Protein AF-A0A2A4P7Q3-F1 (afdb_monomer)

pLDDT: mean 83.03, std 14.37, range [43.53, 96.56]

Secondary structure (DSSP, 8-state):
--TTTTHHHHHHTT--SSSEEEEE-TTS-EEEEEES---HHHHHHHHHHHHHHHHHH-TT-------HHHHHHHHHHHHHHHHHHHHHHHHHHHHHHHHHHS--

Foldseek 3Di:
DDCVVVVVVCVVVVPDAPPKDFDADPVRHTQDIDHDDDDPVRVVVVVVVSVVVVCVVDVDDDPPPPPPVVVVVVVVVVVVVVVVVVVVVVVVVVVVVVVVPDDD

Nearest PDB structures (foldseek):
  4hqs-assembly1_A  TM=7.337E-01  e=8.413E-02  Streptococcus pneumoniae TIGR4
  2h1a-assembly1_A  TM=7.473E-01  e=3.659E-01  Bacillus subtilis
  3c73-assembly1_A  TM=7.353E-01  e=5.569E-01  unclassified

Radius of gyration: 24.71 Å; Cα contacts (8 Å, |Δi|>4): 38; chains: 1; bounding box: 50×36×66 Å

Sequence (104 aa):
MDIDEQADLAARYRVRGIPDLRILSASGEEMARSIGFKGQDEVATWLQQQLAKALADSPGSIQFTPSEGASSDRERLRQELRQEMERLRTELQELRDELSRLPR

Mean predicted aligned error: 14.41 Å

Structure (mmCIF, N/CA/C/O backbone):
data_AF-A0A2A4P7Q3-F1
#
_entry.id   AF-A0A2A4P7Q3-F1
#
loop_
_atom_site.group_PDB
_atom_site.id
_atom_site.type_symbol
_atom_site.label_atom_id
_atom_site.label_alt_id
_atom_site.label_comp_id
_atom_site.label_asym_id
_atom_site.label_entity_id
_atom_site.label_seq_id
_atom_site.pdbx_PDB_ins_code
_atom_site.Cartn_x
_atom_site.Cartn_y
_atom_site.Cartn_z
_atom_site.occupancy
_atom_site.B_iso_or_equiv
_atom_site.auth_seq_id
_atom_site.auth_comp_id
_atom_site.auth_asym_id
_atom_site.auth_atom_id
_atom_site.pdbx_PDB_model_num
ATOM 1 N N . MET A 1 1 ? 0.686 -6.518 -6.528 1.00 86.12 1 MET A N 1
ATOM 2 C CA . MET A 1 1 ? 0.783 -6.973 -7.927 1.00 86.12 1 MET A CA 1
ATOM 3 C C . MET A 1 1 ? 1.225 -8.416 -7.881 1.00 86.12 1 MET A C 1
ATOM 5 O O . MET A 1 1 ? 2.208 -8.683 -7.197 1.00 86.12 1 MET A O 1
ATOM 9 N N . ASP A 1 2 ? 0.498 -9.305 -8.546 1.00 92.25 2 ASP A N 1
ATOM 10 C CA . ASP A 1 2 ? 0.931 -10.686 -8.735 1.00 92.25 2 ASP A CA 1
ATOM 11 C C . ASP A 1 2 ? 1.918 -10.744 -9.913 1.00 92.25 2 ASP A C 1
ATOM 13 O O . ASP A 1 2 ? 1.641 -10.184 -10.973 1.00 92.25 2 ASP A O 1
ATOM 17 N N . ILE A 1 3 ? 3.098 -11.331 -9.703 1.00 92.00 3 ILE A N 1
ATOM 18 C CA . ILE A 1 3 ? 4.155 -11.390 -10.724 1.00 92.00 3 ILE A CA 1
ATOM 19 C C . ILE A 1 3 ? 3.934 -12.517 -11.730 1.00 92.00 3 ILE A C 1
ATOM 21 O O . ILE A 1 3 ? 4.435 -12.410 -12.848 1.00 92.00 3 ILE A O 1
ATOM 25 N N . ASP A 1 4 ? 3.191 -13.555 -11.349 1.00 91.81 4 ASP A N 1
ATOM 26 C CA . ASP A 1 4 ? 2.907 -14.693 -12.215 1.00 91.81 4 ASP A CA 1
ATOM 27 C C . ASP A 1 4 ? 1.836 -14.300 -13.241 1.00 91.81 4 ASP A C 1
ATOM 29 O O . ASP A 1 4 ? 1.936 -14.643 -14.418 1.00 91.81 4 ASP A O 1
ATOM 33 N N . GLU A 1 5 ? 0.867 -13.477 -12.829 1.00 96.56 5 GLU A N 1
ATOM 34 C CA . GLU A 1 5 ? -0.139 -12.901 -13.730 1.00 96.56 5 GLU A CA 1
ATOM 35 C C . GLU A 1 5 ? 0.400 -11.730 -14.575 1.00 96.56 5 GLU A C 1
ATOM 37 O O . GLU A 1 5 ? -0.082 -11.482 -15.679 1.00 96.56 5 GLU A O 1
ATOM 42 N N . GLN A 1 6 ? 1.394 -10.987 -14.071 1.00 94.06 6 GLN A N 1
ATOM 43 C CA . GLN A 1 6 ? 1.933 -9.764 -14.693 1.00 94.06 6 GLN A CA 1
ATOM 44 C C . GLN A 1 6 ? 3.430 -9.897 -15.016 1.00 94.06 6 GLN A C 1
ATOM 46 O O . GLN A 1 6 ? 4.238 -9.020 -14.683 1.00 94.06 6 GLN A O 1
ATOM 51 N N . ALA A 1 7 ? 3.810 -10.989 -15.681 1.00 92.38 7 ALA A N 1
ATOM 52 C CA . ALA A 1 7 ? 5.209 -11.322 -15.958 1.00 92.38 7 ALA A CA 1
ATOM 53 C C . ALA A 1 7 ? 5.971 -10.205 -16.701 1.00 92.38 7 ALA A C 1
ATOM 55 O O . ALA A 1 7 ? 7.105 -9.883 -16.339 1.00 92.38 7 ALA A O 1
ATOM 56 N N . ASP A 1 8 ? 5.343 -9.547 -17.681 1.00 94.62 8 ASP A N 1
ATOM 57 C CA . ASP A 1 8 ? 5.962 -8.445 -18.433 1.00 94.62 8 ASP A CA 1
ATOM 58 C C . ASP A 1 8 ? 6.280 -7.243 -17.539 1.00 94.62 8 ASP A C 1
ATOM 60 O O . ASP A 1 8 ? 7.349 -6.636 -17.635 1.00 94.62 8 ASP A O 1
ATOM 64 N N . LEU A 1 9 ? 5.364 -6.897 -16.634 1.00 91.06 9 LEU A N 1
ATOM 65 C CA . LEU A 1 9 ? 5.551 -5.792 -15.701 1.00 91.06 9 LEU A CA 1
ATOM 66 C C . LEU A 1 9 ? 6.638 -6.131 -14.674 1.00 91.06 9 LEU A C 1
ATOM 68 O O . LEU A 1 9 ? 7.523 -5.313 -14.410 1.00 91.06 9 LEU A O 1
ATOM 72 N N . ALA A 1 10 ? 6.632 -7.363 -14.161 1.00 92.44 10 ALA A N 1
ATOM 73 C CA . ALA A 1 10 ? 7.675 -7.870 -13.277 1.00 92.44 10 ALA A CA 1
ATOM 74 C C . ALA A 1 10 ? 9.058 -7.856 -13.955 1.00 92.44 10 ALA A C 1
ATOM 76 O O . ALA A 1 10 ? 10.044 -7.442 -13.337 1.00 92.44 10 ALA A O 1
ATOM 77 N N . ALA A 1 11 ? 9.135 -8.229 -15.237 1.00 93.50 11 ALA A N 1
ATOM 78 C CA . ALA A 1 11 ? 10.360 -8.195 -16.031 1.00 93.50 11 ALA A CA 1
ATOM 79 C C . ALA A 1 11 ? 10.845 -6.760 -16.283 1.00 93.50 11 ALA A C 1
ATOM 81 O O . ALA A 1 11 ? 12.029 -6.472 -16.081 1.00 93.50 11 ALA A O 1
ATOM 82 N N . ARG A 1 12 ? 9.937 -5.837 -16.635 1.00 92.56 12 ARG A N 1
ATOM 83 C CA . ARG A 1 12 ? 10.241 -4.402 -16.803 1.00 92.56 12 ARG A CA 1
ATOM 84 C C . ARG A 1 12 ? 10.870 -3.806 -15.551 1.00 92.56 12 ARG A C 1
ATOM 86 O O . ARG A 1 12 ? 11.875 -3.104 -15.643 1.00 92.56 12 ARG A O 1
ATOM 93 N N . TYR A 1 13 ? 10.328 -4.144 -14.386 1.00 92.81 13 TYR A N 1
ATOM 94 C CA . TYR A 1 13 ? 10.885 -3.724 -13.104 1.00 92.81 13 TYR A CA 1
ATOM 95 C C . TYR A 1 13 ? 12.013 -4.642 -12.603 1.00 92.81 13 TYR A C 1
ATOM 97 O O . TYR A 1 13 ? 12.645 -4.341 -11.596 1.00 92.81 13 TYR A O 1
ATOM 105 N N . ARG A 1 14 ? 12.367 -5.731 -13.291 1.00 92.62 14 ARG A N 1
ATOM 106 C CA . ARG A 1 14 ? 13.426 -6.672 -12.872 1.00 92.62 14 ARG A CA 1
ATOM 107 C C . ARG A 1 14 ? 13.205 -7.194 -11.444 1.00 92.62 14 ARG A C 1
ATOM 109 O O . ARG A 1 14 ? 14.097 -7.117 -10.587 1.00 92.62 14 ARG A O 1
ATOM 116 N N . VAL A 1 15 ? 11.997 -7.668 -11.156 1.00 92.44 15 VAL A N 1
ATOM 117 C CA . VAL A 1 15 ? 11.698 -8.360 -9.894 1.00 92.44 15 VAL A CA 1
ATOM 118 C C . VAL A 1 15 ? 12.524 -9.650 -9.841 1.00 92.44 15 VAL A C 1
ATOM 120 O O . VAL A 1 15 ? 12.570 -10.402 -10.809 1.00 92.44 15 VAL A O 1
ATOM 123 N N . ARG A 1 16 ? 13.250 -9.870 -8.738 1.00 87.81 16 ARG A N 1
ATOM 124 C CA . ARG A 1 16 ? 14.157 -11.028 -8.562 1.00 87.81 16 ARG A CA 1
ATOM 125 C C . ARG A 1 16 ? 13.969 -11.772 -7.240 1.00 87.81 16 ARG A C 1
ATOM 127 O O . ARG A 1 16 ? 14.548 -12.833 -7.058 1.00 87.81 16 ARG A O 1
ATOM 134 N N . GLY A 1 17 ? 13.197 -11.212 -6.318 1.00 88.62 17 GLY A N 1
ATOM 135 C CA . GLY A 1 17 ? 12.907 -11.797 -5.015 1.00 88.62 17 GLY A CA 1
ATOM 136 C C . GLY A 1 17 ? 11.613 -11.205 -4.483 1.00 88.62 17 GLY A C 1
ATOM 137 O O . GLY A 1 17 ? 11.327 -10.043 -4.760 1.00 88.62 17 GLY A O 1
ATOM 138 N N . ILE A 1 18 ? 10.833 -12.009 -3.766 1.00 90.81 18 ILE A N 1
ATOM 139 C CA . ILE A 1 18 ? 9.512 -11.636 -3.253 1.00 90.81 18 ILE A CA 1
ATOM 140 C C . ILE A 1 18 ? 9.475 -11.727 -1.715 1.00 90.81 18 ILE A C 1
ATOM 142 O O . ILE A 1 18 ? 10.135 -12.603 -1.154 1.00 90.81 18 ILE A O 1
ATOM 146 N N . PRO A 1 19 ? 8.714 -10.856 -1.023 1.00 92.38 19 PRO A N 1
ATOM 147 C CA . PRO A 1 19 ? 8.000 -9.697 -1.575 1.00 92.38 19 PRO A CA 1
ATOM 148 C C . PRO A 1 19 ? 8.957 -8.565 -2.019 1.00 92.38 19 PRO A C 1
ATOM 150 O O . PRO A 1 19 ? 9.987 -8.333 -1.390 1.00 92.38 19 PRO A O 1
ATOM 153 N N . ASP A 1 20 ? 8.620 -7.874 -3.116 1.00 93.69 20 ASP A N 1
ATOM 154 C CA . ASP A 1 20 ? 9.334 -6.702 -3.668 1.00 93.69 20 ASP A CA 1
ATOM 155 C C . ASP A 1 20 ? 8.401 -5.487 -3.564 1.00 93.69 20 ASP A C 1
ATOM 157 O O . ASP A 1 20 ? 7.352 -5.441 -4.209 1.00 93.69 20 ASP A O 1
ATOM 161 N N . LEU A 1 21 ? 8.752 -4.531 -2.708 1.00 93.81 21 LEU A N 1
ATOM 162 C CA . LEU A 1 21 ? 8.016 -3.287 -2.502 1.00 93.81 21 LEU A CA 1
ATOM 163 C C . LEU A 1 21 ? 8.739 -2.152 -3.217 1.00 93.81 21 LEU A C 1
ATOM 165 O O . LEU A 1 21 ? 9.941 -1.960 -3.027 1.00 93.81 21 LEU A O 1
ATOM 169 N N . ARG A 1 22 ? 8.000 -1.360 -3.999 1.00 92.00 22 ARG A N 1
ATOM 170 C CA . ARG A 1 22 ? 8.547 -0.212 -4.728 1.00 92.00 22 ARG A CA 1
ATOM 171 C C . ARG A 1 22 ? 7.664 1.006 -4.614 1.00 92.00 22 ARG A C 1
ATOM 173 O O . ARG A 1 22 ? 6.442 0.897 -4.626 1.00 92.00 22 ARG A O 1
ATOM 180 N N . ILE A 1 23 ? 8.316 2.158 -4.549 1.00 92.25 23 ILE A N 1
ATOM 181 C CA . ILE A 1 23 ? 7.683 3.466 -4.655 1.00 92.25 23 ILE A CA 1
ATOM 182 C C . ILE A 1 23 ? 8.075 4.023 -6.011 1.00 92.25 23 ILE A C 1
ATOM 184 O O . ILE A 1 23 ? 9.263 4.111 -6.332 1.00 92.25 23 ILE A O 1
ATOM 188 N N . LEU A 1 24 ? 7.065 4.363 -6.801 1.00 90.44 24 LEU A N 1
ATOM 189 C CA . LEU A 1 24 ? 7.233 4.914 -8.132 1.00 90.44 24 LEU A CA 1
ATOM 190 C C . LEU A 1 24 ? 6.818 6.383 -8.134 1.00 90.44 24 LEU A C 1
ATOM 192 O O . LEU A 1 24 ? 5.894 6.772 -7.416 1.00 90.44 24 LEU A O 1
ATOM 196 N N . SER A 1 25 ? 7.473 7.180 -8.969 1.00 86.81 25 SER A N 1
ATOM 197 C CA . SER A 1 25 ? 6.991 8.511 -9.321 1.00 86.81 25 SER A CA 1
ATOM 198 C C . SER A 1 25 ? 5.718 8.409 -10.175 1.00 86.81 25 SER A C 1
ATOM 200 O O . SER A 1 25 ? 5.377 7.347 -10.703 1.00 86.81 25 SER A O 1
ATOM 202 N N . ALA A 1 26 ? 5.041 9.539 -10.394 1.00 84.38 26 ALA A N 1
ATOM 203 C CA . ALA A 1 26 ? 3.909 9.602 -11.322 1.00 84.38 26 ALA A CA 1
ATOM 204 C C . ALA A 1 26 ? 4.298 9.262 -12.778 1.00 84.38 26 ALA A C 1
ATOM 206 O O . ALA A 1 26 ? 3.453 8.803 -13.542 1.00 84.38 26 ALA A O 1
ATOM 207 N N . SER A 1 27 ? 5.570 9.447 -13.161 1.00 87.12 27 SER A N 1
ATOM 208 C CA . SER A 1 27 ? 6.107 9.029 -14.466 1.00 87.12 27 SER A CA 1
ATOM 209 C C . SER A 1 27 ? 6.455 7.534 -14.529 1.00 87.12 27 SER A C 1
ATOM 211 O O . SER A 1 27 ? 6.816 7.036 -15.594 1.00 87.12 27 SER A O 1
ATOM 213 N N . GLY A 1 28 ? 6.323 6.801 -13.417 1.00 85.62 28 GLY A N 1
ATOM 214 C CA . GLY A 1 28 ? 6.612 5.370 -13.326 1.00 85.62 28 GLY A CA 1
ATOM 215 C C . GLY A 1 28 ? 8.080 5.032 -13.050 1.00 85.62 28 GLY A C 1
ATOM 216 O O . GLY A 1 28 ? 8.448 3.855 -13.123 1.00 85.62 28 GLY A O 1
ATOM 217 N N . GLU A 1 29 ? 8.908 6.030 -12.729 1.00 89.38 29 GLU A N 1
ATOM 218 C CA . GLU A 1 29 ? 10.313 5.847 -12.357 1.00 89.38 29 GLU A CA 1
ATOM 219 C C . GLU A 1 29 ? 10.438 5.329 -10.923 1.00 89.38 29 GLU A C 1
ATOM 221 O O . GLU A 1 29 ? 9.699 5.743 -10.031 1.00 89.38 29 GLU A O 1
ATOM 226 N N . GLU A 1 30 ? 11.384 4.421 -10.683 1.00 91.31 30 GLU A N 1
ATOM 227 C CA . GLU A 1 30 ? 11.637 3.892 -9.344 1.00 91.31 30 GLU A CA 1
ATOM 228 C C . GLU A 1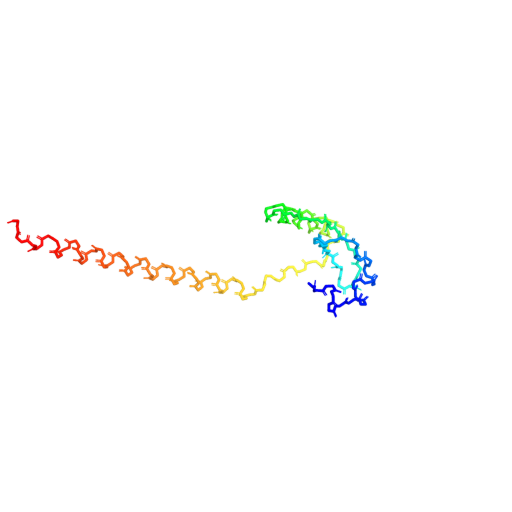 30 ? 12.311 4.945 -8.463 1.00 91.31 30 GLU A C 1
ATOM 230 O O . GLU A 1 30 ? 13.433 5.368 -8.729 1.00 91.31 30 GLU A O 1
ATOM 235 N N . MET A 1 31 ? 11.634 5.322 -7.381 1.00 90.31 31 MET A N 1
ATOM 236 C CA . MET A 1 31 ? 12.165 6.240 -6.373 1.00 90.31 31 MET A CA 1
ATOM 237 C C . MET A 1 31 ? 12.792 5.490 -5.197 1.00 90.31 31 MET A C 1
ATOM 239 O O . MET A 1 31 ? 13.787 5.936 -4.625 1.00 90.31 31 MET A O 1
ATOM 243 N N . ALA A 1 32 ? 12.203 4.354 -4.822 1.00 92.06 32 ALA A N 1
ATOM 244 C CA . ALA A 1 32 ? 12.688 3.521 -3.731 1.00 92.06 32 ALA A CA 1
ATOM 245 C C . ALA A 1 32 ? 12.260 2.063 -3.905 1.00 92.06 32 ALA A C 1
ATOM 247 O O . ALA A 1 32 ? 11.209 1.770 -4.481 1.00 92.06 32 ALA A O 1
ATOM 248 N N . ARG A 1 33 ? 13.053 1.156 -3.329 1.00 93.75 33 ARG A N 1
ATOM 249 C CA . ARG A 1 33 ? 12.818 -0.288 -3.352 1.00 93.75 33 ARG A CA 1
ATOM 250 C C . ARG A 1 33 ? 13.166 -0.930 -2.016 1.00 93.75 33 ARG A C 1
ATOM 252 O O . ARG A 1 33 ? 14.130 -0.540 -1.362 1.00 93.75 33 ARG A O 1
ATOM 259 N N . SER A 1 34 ? 12.398 -1.945 -1.644 1.00 93.62 34 SER A N 1
ATOM 260 C CA . SER A 1 34 ? 12.640 -2.815 -0.499 1.00 93.62 34 SER A CA 1
ATOM 261 C C . SER A 1 34 ? 12.321 -4.255 -0.892 1.00 93.62 34 SER A C 1
ATOM 263 O O . SER A 1 34 ? 11.214 -4.543 -1.336 1.00 93.62 34 SER A O 1
ATOM 265 N N . ILE A 1 35 ? 13.279 -5.164 -0.715 1.00 92.56 35 ILE A N 1
ATOM 266 C CA . ILE A 1 35 ? 13.118 -6.588 -1.033 1.00 92.56 35 ILE A CA 1
ATOM 267 C C . ILE A 1 35 ? 13.118 -7.389 0.265 1.00 92.56 35 ILE A C 1
ATOM 269 O O . ILE A 1 35 ? 13.939 -7.140 1.149 1.00 92.56 35 ILE A O 1
ATOM 273 N N . GLY A 1 36 ? 12.240 -8.383 0.335 1.00 91.62 36 GLY A N 1
ATOM 274 C CA . GLY A 1 36 ? 12.120 -9.293 1.461 1.00 91.62 36 GLY A CA 1
ATOM 275 C C . GLY A 1 36 ? 11.006 -8.895 2.419 1.00 91.62 36 GLY A C 1
ATOM 276 O O . GLY A 1 36 ? 10.460 -7.790 2.376 1.00 91.62 36 GLY A O 1
ATOM 277 N N . PHE A 1 37 ? 10.644 -9.847 3.273 1.00 91.62 37 PHE 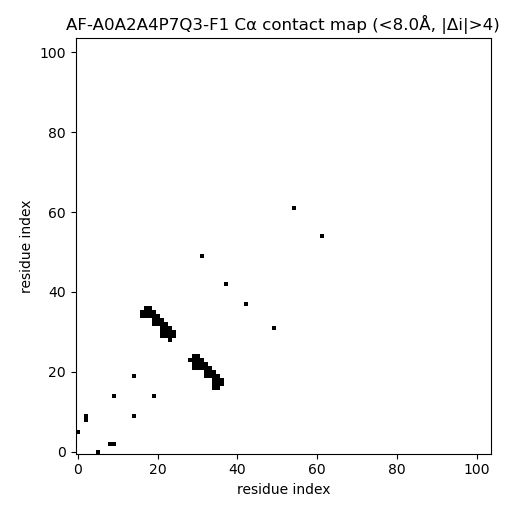A N 1
ATOM 278 C CA . PHE A 1 37 ? 9.572 -9.661 4.237 1.00 91.62 37 PHE A CA 1
ATOM 279 C C . PHE A 1 37 ? 9.959 -8.631 5.302 1.00 91.62 37 PHE A C 1
ATOM 281 O O . PHE A 1 37 ? 11.086 -8.628 5.797 1.00 91.62 37 PHE A O 1
ATOM 288 N N . LYS A 1 38 ? 8.997 -7.783 5.664 1.00 90.31 38 LYS A N 1
ATOM 289 C CA . LYS A 1 38 ? 9.104 -6.779 6.722 1.00 90.31 38 LYS A CA 1
ATOM 290 C C . LYS A 1 38 ? 7.846 -6.810 7.574 1.00 90.31 38 LYS A C 1
ATOM 292 O O . LYS A 1 38 ? 6.750 -7.018 7.051 1.00 90.31 38 LYS A O 1
ATOM 297 N N . GLY A 1 39 ? 8.007 -6.586 8.875 1.00 92.19 39 GLY A N 1
ATOM 298 C CA . GLY A 1 39 ? 6.871 -6.408 9.779 1.00 92.19 39 GLY A CA 1
ATOM 299 C C . GLY A 1 39 ? 6.098 -5.125 9.461 1.00 92.19 39 GLY A C 1
ATOM 300 O O . GLY A 1 39 ? 6.639 -4.205 8.849 1.00 92.19 39 GLY A O 1
ATOM 301 N N . GLN A 1 40 ? 4.840 -5.036 9.898 1.00 91.94 40 GLN A N 1
ATOM 302 C CA . GLN A 1 40 ? 3.976 -3.880 9.625 1.00 91.94 40 GLN A CA 1
ATOM 303 C C . GLN A 1 40 ? 4.620 -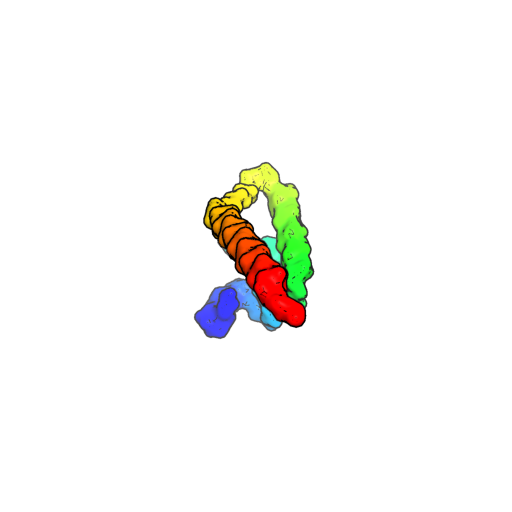2.544 10.037 1.00 91.94 40 GLN A C 1
ATOM 305 O O . GLN A 1 40 ? 4.660 -1.610 9.235 1.00 91.94 40 GLN A O 1
ATOM 310 N N . ASP A 1 41 ? 5.167 -2.471 11.251 1.00 93.94 41 ASP A N 1
ATOM 311 C CA . ASP A 1 41 ? 5.794 -1.250 11.775 1.00 93.94 41 ASP A CA 1
ATOM 312 C C . ASP A 1 41 ? 7.061 -0.871 11.001 1.00 93.94 41 ASP A C 1
ATOM 314 O O . ASP A 1 41 ? 7.350 0.306 10.781 1.00 93.94 41 ASP A O 1
ATOM 318 N N . GLU A 1 42 ? 7.803 -1.872 10.530 1.00 92.94 42 GLU A N 1
ATOM 319 C CA . GLU A 1 42 ? 9.004 -1.674 9.725 1.00 92.94 42 GLU A CA 1
ATOM 320 C C . GLU A 1 42 ? 8.653 -1.136 8.331 1.00 92.94 42 GLU A C 1
ATOM 322 O O . GLU A 1 42 ? 9.295 -0.202 7.848 1.00 92.94 42 GLU A O 1
ATOM 327 N N . VAL A 1 43 ? 7.591 -1.662 7.708 1.00 92.44 43 VAL A N 1
ATOM 328 C CA . VAL A 1 43 ? 7.066 -1.137 6.439 1.00 92.44 43 VAL A CA 1
ATOM 329 C C . VAL A 1 43 ? 6.580 0.301 6.615 1.00 92.44 43 VAL A C 1
ATOM 331 O O . VAL A 1 43 ? 6.924 1.159 5.804 1.00 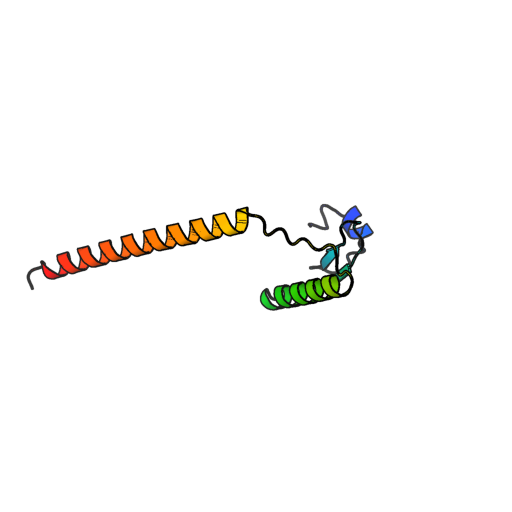92.44 43 VAL A O 1
ATOM 334 N N . ALA A 1 44 ? 5.823 0.590 7.678 1.00 92.19 44 ALA A N 1
ATOM 335 C CA . ALA A 1 44 ? 5.326 1.936 7.958 1.00 92.19 44 ALA A CA 1
ATOM 336 C C . ALA A 1 44 ? 6.472 2.938 8.162 1.00 92.19 44 ALA A C 1
ATOM 338 O O . ALA A 1 44 ? 6.467 4.017 7.567 1.00 92.19 44 ALA A O 1
ATOM 339 N N . THR A 1 45 ? 7.485 2.552 8.941 1.00 93.69 45 THR A N 1
ATOM 340 C CA . THR A 1 45 ? 8.681 3.368 9.184 1.00 93.69 45 THR A CA 1
ATOM 341 C C . THR A 1 45 ? 9.439 3.630 7.885 1.00 93.69 45 THR A C 1
ATOM 343 O O . THR A 1 45 ? 9.808 4.768 7.593 1.00 93.69 45 THR A O 1
ATOM 346 N N . TRP A 1 46 ? 9.629 2.596 7.062 1.00 93.88 46 TRP A N 1
ATOM 347 C CA . TRP A 1 46 ? 10.300 2.729 5.773 1.00 93.88 46 TRP A CA 1
ATOM 348 C C . TRP A 1 46 ? 9.542 3.670 4.827 1.00 93.88 46 TRP A C 1
ATOM 350 O O . TRP A 1 46 ? 10.151 4.570 4.247 1.00 93.88 46 TRP A O 1
ATOM 360 N N . LEU A 1 47 ? 8.216 3.531 4.719 1.00 92.06 47 LEU A N 1
ATOM 361 C CA . LEU A 1 47 ? 7.380 4.413 3.898 1.00 92.06 47 LEU A CA 1
ATOM 362 C C . LEU A 1 47 ? 7.488 5.875 4.346 1.00 92.06 47 LEU A C 1
ATOM 364 O O . LEU A 1 47 ? 7.679 6.755 3.508 1.00 92.06 47 LEU A O 1
ATOM 368 N N . GLN A 1 48 ? 7.420 6.138 5.656 1.00 91.69 48 GLN A N 1
ATOM 369 C CA . GLN A 1 48 ? 7.561 7.489 6.209 1.00 91.69 48 GLN A CA 1
ATOM 370 C C . GLN A 1 48 ? 8.918 8.115 5.863 1.00 91.69 48 GLN A C 1
ATOM 372 O O . GLN A 1 48 ? 8.973 9.285 5.486 1.00 91.69 48 GLN A O 1
ATOM 377 N N . GLN A 1 49 ? 10.005 7.339 5.927 1.00 92.25 49 GLN A N 1
ATOM 378 C CA . GLN A 1 49 ? 11.340 7.807 5.543 1.00 92.25 49 GLN A CA 1
ATOM 379 C C . GLN A 1 49 ? 11.421 8.158 4.053 1.00 92.25 49 GLN A C 1
ATOM 381 O O . GLN A 1 49 ? 11.982 9.196 3.701 1.00 92.25 49 GLN A O 1
ATOM 386 N N . GLN A 1 50 ? 10.846 7.327 3.176 1.00 91.50 50 GLN A N 1
ATOM 387 C CA . GLN A 1 50 ? 10.855 7.605 1.737 1.00 91.50 50 GLN A CA 1
ATOM 388 C C . GLN A 1 50 ? 9.994 8.823 1.380 1.00 91.50 50 GLN A C 1
ATOM 390 O O . GLN A 1 50 ? 10.403 9.636 0.555 1.00 91.50 50 GLN A O 1
ATOM 395 N N . LEU A 1 51 ? 8.844 8.995 2.039 1.00 86.81 51 LEU A N 1
ATOM 396 C CA . LEU A 1 51 ? 7.998 10.185 1.902 1.00 86.81 51 LEU A CA 1
ATOM 397 C C . LEU A 1 51 ? 8.735 11.454 2.341 1.00 86.81 51 LEU A C 1
ATOM 399 O O . LEU A 1 51 ? 8.748 12.436 1.605 1.00 86.81 51 LEU A O 1
ATOM 403 N N . ALA A 1 52 ? 9.386 11.430 3.508 1.00 87.25 52 ALA A N 1
ATOM 404 C CA . ALA A 1 52 ? 10.158 12.566 4.005 1.00 87.25 52 ALA A CA 1
ATOM 405 C C . ALA A 1 52 ? 11.299 12.946 3.049 1.00 87.25 52 ALA A C 1
ATOM 407 O O . ALA A 1 52 ? 11.510 14.127 2.780 1.00 87.25 52 ALA A O 1
ATOM 408 N N . LYS A 1 53 ? 11.993 11.948 2.488 1.00 86.44 53 LYS A N 1
ATOM 409 C CA . LYS A 1 53 ? 13.036 12.164 1.481 1.00 86.44 53 LYS A CA 1
ATOM 410 C C . LYS A 1 53 ? 12.474 12.797 0.204 1.00 86.44 53 LYS A C 1
ATOM 412 O O . LYS A 1 53 ? 13.010 13.793 -0.262 1.00 86.44 53 LYS A O 1
ATOM 417 N N . ALA A 1 54 ? 11.366 12.274 -0.319 1.00 80.88 54 ALA A N 1
ATOM 418 C CA . ALA A 1 54 ? 10.733 12.814 -1.521 1.00 80.88 54 ALA A CA 1
ATOM 419 C C . ALA A 1 54 ? 10.242 14.264 -1.333 1.00 80.88 54 ALA A C 1
ATOM 421 O O . ALA A 1 54 ? 10.365 15.077 -2.245 1.00 80.88 54 ALA A O 1
ATOM 422 N N . LEU A 1 55 ? 9.731 14.602 -0.143 1.00 78.00 55 LEU A N 1
ATOM 423 C CA . LEU A 1 55 ? 9.352 15.973 0.220 1.00 78.00 55 LEU A CA 1
ATOM 424 C C . LEU A 1 55 ? 10.562 16.913 0.310 1.00 78.00 55 LEU A C 1
ATOM 426 O O . LEU A 1 55 ? 10.467 18.069 -0.098 1.00 78.00 55 LEU A O 1
ATOM 430 N N . ALA A 1 56 ? 11.691 16.432 0.837 1.00 79.38 56 ALA A N 1
ATOM 431 C CA . ALA A 1 56 ? 12.926 17.209 0.917 1.00 79.38 56 ALA A CA 1
ATOM 432 C C . ALA A 1 56 ? 13.537 17.470 -0.472 1.00 79.38 56 ALA A C 1
ATOM 434 O O . ALA A 1 56 ? 14.009 18.574 -0.737 1.00 79.38 56 ALA A O 1
ATOM 435 N N . ASP A 1 57 ? 13.472 16.478 -1.364 1.00 73.19 57 ASP A N 1
ATOM 436 C CA . ASP A 1 57 ? 14.005 16.550 -2.729 1.00 73.19 57 ASP A CA 1
ATOM 437 C C . ASP A 1 57 ? 13.075 17.320 -3.701 1.00 73.19 57 ASP A C 1
ATOM 439 O O . ASP A 1 57 ? 13.480 17.669 -4.811 1.00 73.19 57 ASP A O 1
ATOM 443 N N . SER A 1 58 ? 11.822 17.612 -3.322 1.00 60.84 58 SER A N 1
ATOM 444 C CA . SER A 1 58 ? 10.858 18.370 -4.138 1.00 60.84 58 SER A CA 1
ATOM 445 C C . SER A 1 58 ? 9.945 19.261 -3.284 1.00 60.84 58 SER A C 1
ATOM 447 O O . SER A 1 58 ? 8.875 18.821 -2.858 1.00 60.84 58 SER A O 1
ATOM 449 N N . PRO A 1 59 ? 10.286 20.550 -3.091 1.00 51.84 59 PRO A N 1
ATOM 450 C CA . PRO A 1 59 ? 9.525 21.466 -2.236 1.00 51.84 59 PRO A CA 1
ATOM 451 C C . PRO A 1 59 ? 8.165 21.929 -2.812 1.00 51.84 59 PRO A C 1
ATOM 453 O O . PRO A 1 59 ? 7.667 22.976 -2.406 1.00 51.84 59 PRO A O 1
ATOM 456 N N . GLY A 1 60 ? 7.536 21.200 -3.749 1.00 52.34 60 GLY A N 1
ATOM 457 C CA . GLY A 1 60 ? 6.387 21.731 -4.502 1.00 52.34 60 GLY A CA 1
ATOM 458 C C . GLY A 1 60 ? 5.270 20.794 -4.974 1.00 52.34 60 GLY A C 1
ATOM 459 O O . GLY A 1 60 ? 4.313 21.310 -5.546 1.00 52.34 60 GLY A O 1
ATOM 460 N N . SER A 1 61 ? 5.305 19.470 -4.786 1.00 51.88 61 SER A N 1
ATOM 461 C CA . SER A 1 61 ? 4.298 18.620 -5.466 1.00 51.88 61 SER A CA 1
ATOM 462 C C . SER A 1 61 ? 4.030 17.246 -4.848 1.00 51.88 61 SER A C 1
ATOM 464 O O . SER A 1 61 ? 3.802 16.273 -5.560 1.00 51.88 61 SER A O 1
ATOM 466 N N . ILE A 1 62 ? 3.947 17.156 -3.520 1.00 52.62 62 ILE A N 1
ATOM 467 C CA . ILE A 1 62 ? 3.205 16.054 -2.888 1.00 52.62 62 ILE A CA 1
ATOM 468 C C . ILE A 1 62 ? 1.975 16.651 -2.208 1.00 52.62 62 ILE A C 1
ATOM 470 O O . ILE A 1 62 ? 1.974 16.941 -1.014 1.00 52.62 62 ILE A O 1
ATOM 474 N N . GLN A 1 63 ? 0.908 16.856 -2.984 1.00 44.91 63 GLN A N 1
ATOM 475 C CA . GLN A 1 63 ? -0.425 16.977 -2.400 1.00 44.91 63 GLN A CA 1
ATOM 476 C C . GLN A 1 63 ? -0.824 15.583 -1.927 1.00 44.91 63 GLN A C 1
ATOM 478 O O . GLN A 1 63 ? -1.348 14.771 -2.686 1.00 44.91 63 GLN A O 1
ATOM 483 N N . PHE A 1 64 ? -0.544 15.290 -0.659 1.00 45.91 64 PHE A N 1
ATOM 484 C CA . PHE A 1 64 ? -1.245 14.220 0.026 1.00 45.91 64 PHE A CA 1
ATOM 485 C C . PHE A 1 64 ? -2.698 14.680 0.126 1.00 45.91 64 PHE A C 1
ATOM 487 O O . PHE A 1 64 ? -3.046 15.449 1.016 1.00 45.91 64 PHE A O 1
ATOM 494 N N . THR A 1 65 ? -3.539 14.291 -0.828 1.00 46.81 65 THR A N 1
ATOM 495 C CA . THR A 1 65 ? -4.982 14.325 -0.625 1.00 46.81 65 THR A CA 1
ATOM 496 C C . THR A 1 65 ? -5.285 13.116 0.251 1.00 46.81 65 THR A C 1
ATOM 498 O O . THR A 1 65 ? -5.281 11.993 -0.271 1.00 46.81 65 THR A O 1
ATOM 501 N N . PRO A 1 66 ? -5.481 13.261 1.578 1.00 43.53 66 PRO A N 1
ATOM 502 C CA . PRO A 1 66 ? -6.113 12.183 2.313 1.00 43.53 66 PRO A CA 1
ATOM 503 C C . PRO A 1 66 ? -7.422 11.895 1.578 1.00 43.53 66 PRO A C 1
ATOM 505 O O . PRO A 1 66 ? -8.214 12.807 1.357 1.00 43.53 66 PRO A O 1
ATOM 508 N N . SER A 1 67 ? -7.608 10.657 1.117 1.00 45.31 67 SER A N 1
ATOM 509 C CA . SER A 1 67 ? -8.896 10.233 0.575 1.00 45.31 67 SER A CA 1
ATOM 510 C C . SER A 1 67 ? -9.960 10.608 1.608 1.00 45.31 67 SER A C 1
ATOM 512 O O . SER A 1 67 ? -9.929 10.092 2.728 1.00 45.31 67 SER A O 1
ATOM 514 N N . GLU A 1 68 ? -10.871 11.523 1.264 1.00 52.53 68 GLU A N 1
ATOM 515 C CA . GLU A 1 68 ? -11.975 11.952 2.139 1.00 52.53 68 GLU A CA 1
ATOM 516 C C . GLU A 1 68 ? -12.818 10.752 2.627 1.00 52.53 68 GLU A C 1
ATOM 518 O O . GLU A 1 68 ? -13.472 10.814 3.674 1.00 52.53 68 GLU A O 1
ATOM 523 N N . GLY A 1 69 ? -12.728 9.611 1.929 1.00 51.41 69 GLY A N 1
ATOM 524 C CA . GLY A 1 69 ? -13.321 8.338 2.330 1.00 51.41 69 GLY A CA 1
ATOM 525 C C . GLY A 1 69 ? -12.717 7.739 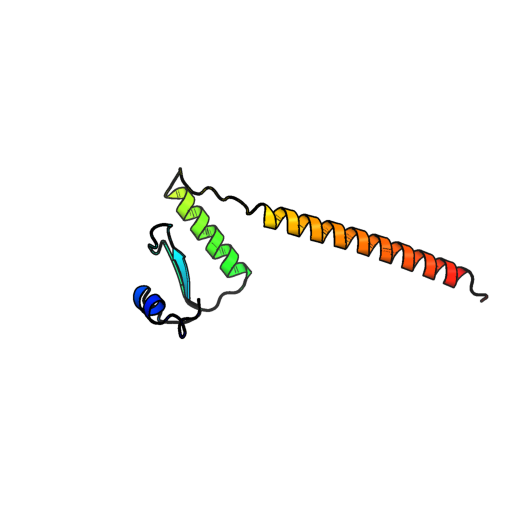3.604 1.00 51.41 69 GLY A C 1
ATOM 526 O O . GLY A 1 69 ? -13.459 7.297 4.473 1.00 51.41 69 GLY A O 1
ATOM 527 N N . ALA A 1 70 ? -11.395 7.807 3.799 1.00 55.06 70 ALA A N 1
ATOM 528 C CA . ALA A 1 70 ? -10.743 7.178 4.955 1.00 55.06 70 ALA A CA 1
ATOM 529 C C . ALA A 1 70 ? -11.077 7.874 6.286 1.00 55.06 70 ALA A C 1
ATOM 531 O O . ALA A 1 70 ? -11.080 7.235 7.340 1.00 55.06 70 ALA A O 1
ATOM 532 N N . SER A 1 71 ? -11.366 9.179 6.246 1.00 58.53 71 SER A N 1
ATOM 533 C CA . SER A 1 71 ? -11.852 9.919 7.415 1.00 58.53 71 SER A CA 1
ATOM 534 C C . SER A 1 71 ? -13.314 9.576 7.702 1.00 58.53 71 SER A C 1
ATOM 536 O O . SER A 1 71 ? -13.671 9.302 8.843 1.00 58.53 71 SER A O 1
ATOM 538 N N . SER A 1 72 ? -14.138 9.490 6.653 1.00 64.38 72 SER A N 1
ATOM 539 C CA . SER A 1 72 ? -15.562 9.157 6.762 1.00 64.38 72 SER A CA 1
ATOM 540 C C . SER A 1 72 ? -15.808 7.734 7.270 1.00 64.38 72 SER A C 1
ATOM 542 O O . SER A 1 72 ? -16.698 7.522 8.089 1.00 64.38 72 SER A O 1
ATOM 544 N N . ASP A 1 73 ? -15.018 6.758 6.823 1.00 72.88 73 ASP A N 1
ATOM 545 C CA . ASP A 1 73 ? -15.145 5.364 7.263 1.00 72.88 73 ASP A CA 1
ATOM 546 C C . ASP A 1 73 ? -14.662 5.181 8.706 1.00 72.88 73 ASP A C 1
ATOM 548 O O . ASP A 1 73 ? -15.294 4.479 9.493 1.00 72.88 73 ASP A O 1
ATOM 552 N N . ARG A 1 74 ? -13.588 5.878 9.105 1.00 76.38 74 ARG A N 1
ATOM 553 C CA . ARG A 1 74 ? -13.133 5.899 10.506 1.00 76.38 74 ARG A CA 1
ATOM 554 C C . ARG A 1 74 ? -14.134 6.582 11.432 1.00 76.38 74 ARG A C 1
ATOM 556 O O . ARG A 1 74 ? -14.294 6.141 12.569 1.00 76.38 74 ARG A O 1
ATOM 563 N N . GLU A 1 75 ? -14.789 7.641 10.966 1.00 78.38 75 GLU A N 1
ATOM 564 C CA . GLU A 1 75 ? -15.826 8.340 11.727 1.00 78.38 75 GLU A CA 1
ATOM 565 C C . GLU A 1 75 ? -17.062 7.449 11.906 1.00 78.38 75 GLU A C 1
ATOM 567 O O . GLU A 1 75 ? -17.568 7.330 13.021 1.00 78.38 75 GLU A O 1
ATOM 572 N N . ARG A 1 76 ? -17.491 6.742 10.850 1.00 81.81 76 ARG A N 1
ATOM 573 C CA . ARG A 1 76 ? -18.577 5.750 10.925 1.00 81.81 76 ARG A CA 1
ATOM 574 C C . ARG A 1 76 ? -18.259 4.628 11.902 1.00 81.81 76 ARG A C 1
ATOM 576 O O . ARG A 1 76 ? -19.043 4.393 12.815 1.00 81.81 76 ARG A O 1
ATOM 583 N N . LEU A 1 77 ? -17.077 4.022 11.789 1.00 83.12 77 LEU A N 1
ATOM 584 C CA . LEU A 1 77 ? -16.651 2.951 12.691 1.00 83.12 77 LEU A CA 1
ATOM 585 C C . LEU A 1 77 ? -16.620 3.424 14.155 1.00 83.12 77 LEU A C 1
ATOM 587 O O . LEU A 1 77 ? -17.018 2.700 15.062 1.00 83.12 77 LEU A O 1
ATOM 591 N N . ARG A 1 78 ? -16.184 4.668 14.403 1.00 85.69 78 ARG A N 1
ATOM 592 C CA . ARG A 1 78 ? -16.216 5.280 15.742 1.00 85.69 78 ARG A CA 1
ATOM 593 C C . ARG A 1 78 ? -17.631 5.506 16.262 1.00 85.69 78 ARG A C 1
ATOM 595 O O . ARG A 1 78 ? -17.856 5.350 17.463 1.00 85.69 78 ARG A O 1
ATOM 602 N N . GLN A 1 79 ? -18.555 5.916 15.399 1.00 88.12 79 GLN A N 1
ATOM 603 C CA . GLN A 1 79 ? -19.953 6.111 15.774 1.00 88.12 79 GLN A CA 1
ATOM 604 C C . GLN A 1 79 ? -20.639 4.779 16.086 1.00 88.12 79 GLN A C 1
ATOM 606 O O . GLN A 1 79 ? -21.314 4.688 17.109 1.00 88.12 79 GLN A O 1
ATOM 611 N N . GLU A 1 80 ? -20.405 3.747 15.277 1.00 89.50 80 GLU A N 1
ATOM 612 C CA . GLU A 1 80 ? -20.911 2.390 15.513 1.00 89.50 80 GLU A CA 1
ATOM 613 C C . GLU A 1 80 ? -20.398 1.831 16.844 1.00 89.50 80 GLU A C 1
ATOM 615 O O . GLU A 1 80 ? -21.203 1.440 17.689 1.00 89.50 80 GLU A O 1
ATOM 620 N N . LEU A 1 81 ? -19.086 1.924 17.106 1.00 90.00 81 LEU A N 1
ATOM 621 C CA . LEU A 1 81 ? -18.506 1.470 18.375 1.00 90.00 81 LEU A CA 1
ATOM 622 C C . LEU A 1 81 ? -19.123 2.179 19.589 1.00 90.00 81 LEU A C 1
ATOM 624 O O . LEU A 1 81 ? -19.332 1.563 20.633 1.00 90.00 81 LEU A O 1
ATOM 628 N N . ARG A 1 82 ? -19.408 3.486 19.479 1.00 90.06 82 ARG A N 1
ATOM 629 C CA . ARG A 1 82 ? -20.073 4.233 20.559 1.00 90.06 82 ARG A CA 1
ATOM 630 C C . ARG A 1 82 ? -21.489 3.729 20.799 1.00 90.06 82 ARG A C 1
ATOM 632 O O . ARG A 1 82 ? -21.853 3.526 21.950 1.00 90.06 82 ARG A O 1
ATOM 639 N N . GLN A 1 83 ? -22.268 3.534 19.738 1.00 91.88 83 GLN A N 1
ATOM 640 C CA . GLN A 1 83 ? -23.645 3.053 19.856 1.00 91.88 83 GLN A CA 1
ATOM 641 C C . GLN A 1 83 ? -23.702 1.646 20.456 1.00 91.88 83 GLN A C 1
ATOM 643 O O . GLN A 1 83 ? -24.559 1.367 21.294 1.00 91.88 83 GLN A O 1
ATOM 648 N N . GLU A 1 84 ? -22.770 0.778 20.070 1.00 92.19 84 GLU A N 1
ATOM 649 C CA . GLU A 1 84 ? -22.682 -0.583 20.591 1.00 92.19 84 GLU A CA 1
ATOM 650 C C . GLU A 1 84 ? -22.286 -0.603 22.075 1.00 92.19 84 GLU A C 1
ATOM 652 O O . GLU A 1 84 ? -22.919 -1.288 22.876 1.00 92.19 84 GLU A O 1
ATOM 657 N N . MET A 1 85 ? -21.326 0.233 22.480 1.00 92.50 85 MET A N 1
ATOM 658 C CA . MET A 1 85 ? -20.966 0.408 23.892 1.00 92.50 85 MET A CA 1
ATOM 659 C C . MET A 1 85 ? -22.122 0.961 24.735 1.00 92.50 85 MET A C 1
ATOM 661 O O . MET A 1 85 ? -22.301 0.540 25.878 1.00 92.50 85 MET A O 1
ATOM 665 N N . GLU A 1 86 ? -22.910 1.891 24.191 1.00 92.25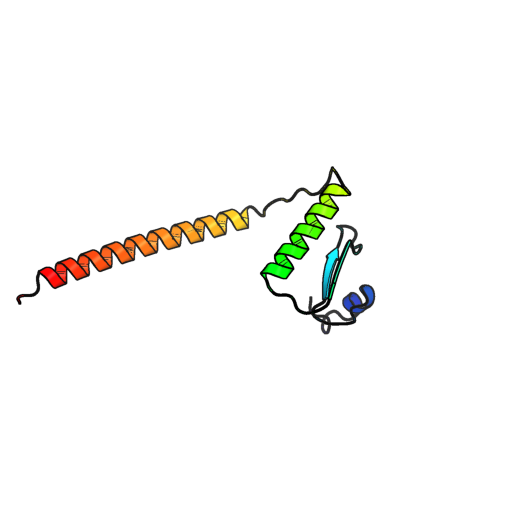 86 GLU A N 1
ATOM 666 C CA . GLU A 1 86 ? -24.093 2.437 24.865 1.00 92.25 86 GLU A CA 1
ATOM 667 C C . GLU A 1 86 ? -25.162 1.350 25.061 1.00 92.25 86 GLU A C 1
ATOM 669 O O . GLU A 1 86 ? -25.713 1.213 26.154 1.00 92.25 86 GLU A O 1
ATOM 674 N N . ARG A 1 87 ? -25.408 0.520 24.036 1.00 92.12 87 ARG A N 1
ATOM 675 C CA . ARG A 1 87 ? -26.315 -0.636 24.134 1.00 92.12 87 ARG A CA 1
ATOM 676 C C . ARG A 1 87 ? -25.864 -1.629 25.192 1.00 92.12 87 ARG A C 1
ATOM 678 O O . ARG A 1 87 ? -26.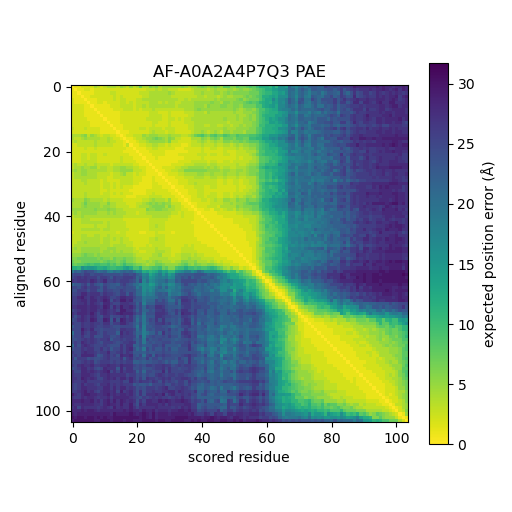646 -1.945 26.082 1.00 92.12 87 ARG A O 1
ATOM 685 N N . LEU A 1 88 ? -24.605 -2.059 25.139 1.00 92.38 88 LEU A N 1
ATOM 686 C CA . LEU A 1 88 ? -24.045 -2.998 26.113 1.00 92.38 88 LEU A CA 1
ATOM 687 C C . LEU A 1 88 ? -24.134 -2.452 27.540 1.00 92.38 88 LEU A C 1
ATOM 689 O O . LEU A 1 88 ? -24.388 -3.197 28.485 1.00 92.38 88 LEU A O 1
ATOM 693 N N . ARG A 1 89 ? -23.958 -1.138 27.715 1.00 90.94 89 ARG A N 1
ATOM 694 C CA . ARG A 1 89 ? -24.106 -0.489 29.018 1.00 90.94 89 ARG A CA 1
ATOM 695 C C . ARG A 1 89 ? -25.544 -0.558 29.532 1.00 90.94 89 ARG A C 1
ATOM 697 O O 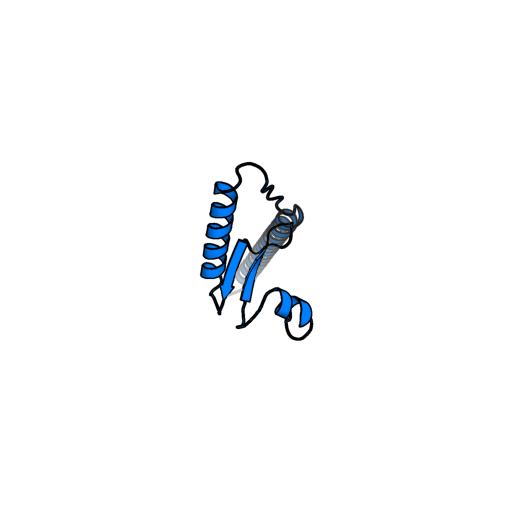. ARG A 1 89 ? -25.733 -0.812 30.720 1.00 90.94 89 ARG A O 1
ATOM 704 N N . THR A 1 90 ? -26.529 -0.347 28.664 1.00 92.00 90 THR A N 1
ATOM 705 C CA . THR A 1 90 ? -27.952 -0.474 29.006 1.00 92.00 90 THR A CA 1
ATOM 706 C C . THR A 1 90 ? -28.326 -1.921 29.318 1.00 92.00 90 THR A C 1
ATOM 708 O O . THR A 1 90 ? -28.937 -2.170 30.350 1.00 92.00 90 THR A O 1
ATOM 711 N N . GLU A 1 91 ? -27.880 -2.887 28.516 1.00 90.50 91 GLU A N 1
ATOM 712 C CA . GLU A 1 91 ? -28.133 -4.313 28.768 1.00 90.50 91 GLU A CA 1
ATOM 713 C C . GLU A 1 91 ? -27.532 -4.774 30.104 1.00 90.50 91 GLU A C 1
ATOM 715 O O . GLU A 1 91 ? -28.187 -5.453 30.893 1.00 90.50 91 GLU A O 1
ATOM 720 N N . LEU A 1 92 ? -26.304 -4.348 30.422 1.00 91.12 92 LEU A N 1
ATOM 721 C CA . LEU A 1 92 ? -25.682 -4.635 31.720 1.00 91.12 92 LEU A CA 1
ATOM 722 C C . LEU A 1 92 ? -26.430 -3.987 32.889 1.00 91.12 92 LEU A C 1
ATOM 724 O O . LEU A 1 92 ? -26.469 -4.546 33.986 1.00 91.12 92 LEU A O 1
ATOM 728 N N . GLN A 1 93 ? -26.989 -2.797 32.678 1.00 87.31 93 GLN A N 1
ATOM 729 C CA . GLN A 1 93 ? -27.799 -2.107 33.673 1.00 87.31 93 GLN A CA 1
ATOM 730 C C . GLN A 1 93 ? -29.102 -2.876 33.936 1.00 87.31 93 GLN A C 1
ATOM 732 O O . GLN A 1 93 ? -29.431 -3.112 35.096 1.00 87.31 93 GLN A O 1
ATOM 737 N N . GLU A 1 94 ? -29.795 -3.315 32.885 1.00 88.19 94 GLU A N 1
ATOM 738 C CA . GLU A 1 94 ? -31.026 -4.103 32.987 1.00 88.19 94 GLU A CA 1
ATOM 739 C C . GLU A 1 94 ? -30.781 -5.455 33.661 1.00 88.19 94 GLU A C 1
ATOM 741 O O . GLU A 1 94 ? -31.479 -5.791 34.616 1.00 88.19 94 GLU A O 1
ATOM 746 N N . LEU A 1 95 ? -29.731 -6.179 33.259 1.00 89.62 95 LEU A N 1
ATOM 747 C CA . LEU A 1 95 ? -29.334 -7.438 33.900 1.00 89.62 95 LEU A CA 1
ATOM 748 C C . LEU A 1 95 ? -29.006 -7.248 35.382 1.00 89.62 95 LEU A C 1
ATOM 750 O O . LEU A 1 95 ? -29.350 -8.088 36.214 1.00 89.62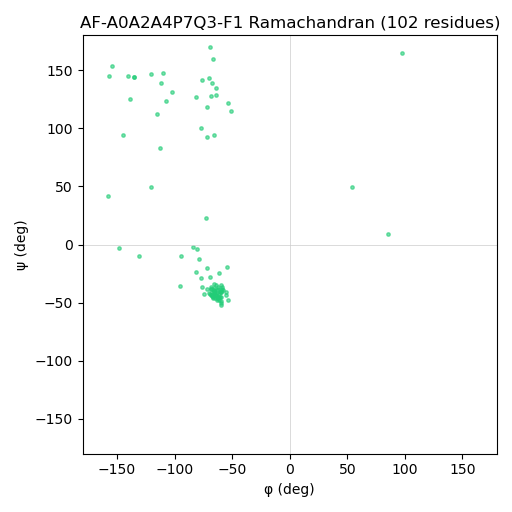 95 LEU A O 1
ATOM 754 N N . ARG A 1 96 ? -28.347 -6.141 35.743 1.00 84.88 96 ARG A N 1
ATOM 755 C CA . ARG A 1 96 ? -28.061 -5.822 37.146 1.00 84.88 96 ARG A CA 1
ATOM 756 C C . ARG A 1 96 ? -29.339 -5.545 37.931 1.00 84.88 96 ARG A C 1
ATOM 758 O O . ARG A 1 96 ? -29.463 -6.007 39.065 1.00 84.88 96 ARG A O 1
ATOM 765 N N . ASP A 1 97 ? -30.270 -4.800 37.351 1.00 86.81 97 ASP A N 1
ATOM 766 C CA . ASP A 1 97 ? -31.543 -4.485 37.992 1.00 86.81 97 ASP A CA 1
ATOM 767 C C . ASP A 1 97 ? -32.414 -5.747 38.128 1.00 86.81 97 ASP A C 1
ATOM 769 O O . ASP A 1 97 ? -33.044 -5.944 39.166 1.00 86.81 97 ASP A O 1
ATOM 773 N N . GLU A 1 98 ? -32.387 -6.653 37.152 1.00 81.31 98 GLU A N 1
ATOM 774 C CA . GLU A 1 98 ? -33.063 -7.953 37.204 1.00 81.31 98 GLU A CA 1
ATOM 775 C C . GLU A 1 98 ? -32.448 -8.879 38.267 1.00 81.31 98 GLU A C 1
ATOM 777 O O . GLU A 1 98 ? -33.170 -9.422 39.105 1.00 81.31 98 GLU A O 1
ATOM 782 N N . LEU A 1 99 ? -31.113 -8.953 38.341 1.00 78.44 99 LEU A N 1
ATOM 783 C CA . LEU A 1 99 ? -30.397 -9.651 39.416 1.00 78.44 99 LEU A CA 1
ATOM 784 C C . LEU A 1 99 ? -30.713 -9.072 40.802 1.00 78.44 99 LEU A C 1
ATOM 786 O O . LEU A 1 99 ? -30.791 -9.819 41.774 1.00 78.44 99 LEU A O 1
ATOM 790 N N . SER A 1 100 ? -30.923 -7.756 40.907 1.00 78.50 100 SER A N 1
ATOM 791 C CA . SER A 1 100 ? -31.300 -7.102 42.168 1.00 78.50 100 SER A CA 1
ATOM 792 C C . SER A 1 100 ? -32.740 -7.395 42.607 1.00 78.50 100 SER A C 1
ATOM 794 O O . SER A 1 100 ? -33.068 -7.233 43.783 1.00 78.50 100 SER A O 1
ATOM 796 N N . ARG A 1 101 ? -33.598 -7.824 41.671 1.00 79.00 101 ARG A N 1
ATOM 797 C CA . ARG A 1 101 ? -35.010 -8.164 41.903 1.00 79.00 101 ARG A CA 1
ATOM 798 C C . ARG A 1 101 ? -35.238 -9.650 42.168 1.00 79.00 101 ARG A C 1
ATOM 800 O O . ARG A 1 101 ? -36.344 -10.015 42.567 1.00 79.00 101 ARG A O 1
ATOM 807 N N . LEU A 1 102 ? -34.230 -10.500 41.973 1.00 69.25 102 LEU A N 1
ATOM 808 C CA . LEU A 1 102 ? -34.323 -11.906 42.349 1.00 69.25 102 LEU A CA 1
ATOM 809 C C . LEU A 1 102 ? -34.357 -12.030 43.884 1.00 69.25 102 LEU A C 1
ATOM 811 O O . LEU A 1 102 ? -33.491 -11.468 44.563 1.00 69.25 102 LEU A O 1
ATOM 815 N N . PRO A 1 103 ? -35.343 -12.742 44.459 1.00 67.12 103 PRO A N 1
ATOM 816 C CA . PRO A 1 103 ? -35.343 -13.028 45.886 1.00 67.12 103 PRO A CA 1
ATOM 817 C C . PRO A 1 103 ? -34.126 -13.902 46.222 1.00 67.12 103 PRO A C 1
ATOM 819 O O . PRO A 1 103 ? -33.820 -14.845 45.492 1.00 67.12 103 PRO A O 1
ATOM 822 N N . ARG A 1 104 ? -33.419 -13.544 47.300 1.00 60.44 104 ARG A N 1
ATOM 823 C CA . ARG A 1 104 ? -32.312 -14.340 47.852 1.00 60.44 104 ARG A CA 1
ATOM 824 C C . ARG A 1 104 ? -32.770 -15.714 48.318 1.00 60.44 104 ARG A C 1
ATOM 826 O O . ARG A 1 104 ? -33.881 -15.790 48.888 1.00 60.44 104 ARG A O 1
#

Solvent-accessible surface area (backbone atoms only — not comparable to full-atom values): 6394 Å² total; per-residue (Å²): 135,63,52,84,86,34,46,69,60,32,55,76,69,61,69,87,58,76,50,67,47,74,44,59,47,97,88,66,47,81,75,45,77,47,73,48,88,69,55,72,68,56,48,52,52,51,51,52,52,53,51,54,48,52,48,70,78,38,91,81,78,79,81,78,70,74,59,71,60,64,55,51,53,52,50,49,53,52,52,50,53,49,54,51,52,53,48,53,51,50,53,53,49,50,54,50,53,52,60,69,67,53,82,130